Protein AF-A0A2N0P489-F1 (afdb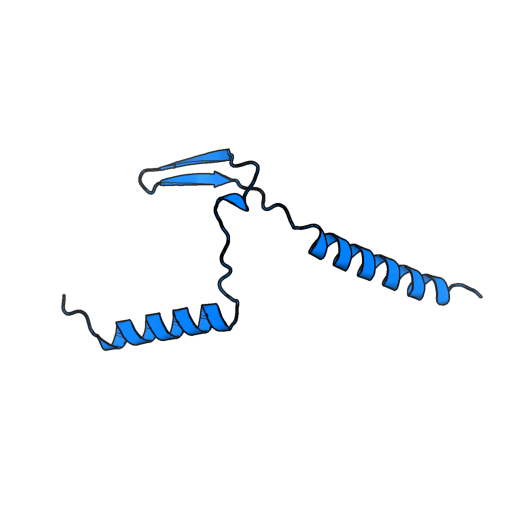_monomer_lite)

Radius of gyration: 22.72 Å; chains: 1; bounding box: 44×43×60 Å

pLDDT: mean 78.78, std 14.66, range [43.53, 96.12]

Organism: NCBI:txid588596

Foldseek 3Di:
DDDPVVVVVVVVVVVVVCVVVVVDDDDDPVQWPPWAFPDQDPVGTDTDTDGDPPCVVVVVVVVVVVVVVVVVVVVPPD

Sequence (78 aa):
MSVNTKDSNHYIDWLEKSITDEHIKYYEYSDFKNIRPIGNSSYGKVNRIRKEIIKEVIEERILQENNEEKYNNFGKRN

Structure (mmCIF, N/CA/C/O backbone):
data_AF-A0A2N0P489-F1
#
_entry.id   AF-A0A2N0P489-F1
#
loop_
_atom_site.group_PDB
_atom_site.id
_atom_site.type_symbol
_atom_site.label_atom_id
_atom_site.label_alt_id
_atom_site.label_comp_id
_atom_site.label_asym_id
_atom_site.label_entity_id
_atom_site.label_seq_id
_atom_site.pdbx_PDB_ins_code
_atom_site.Cartn_x
_atom_site.Cartn_y
_atom_site.Cartn_z
_atom_site.occupancy
_atom_site.B_iso_or_equiv
_atom_site.auth_seq_id
_atom_site.auth_comp_id
_atom_site.auth_asym_id
_atom_site.auth_atom_id
_atom_site.pdbx_PDB_model_num
ATOM 1 N N . MET A 1 1 ? 23.792 -0.635 -24.032 1.00 45.41 1 MET A N 1
ATOM 2 C CA . MET A 1 1 ? 23.018 -1.702 -23.364 1.00 45.41 1 MET A CA 1
ATOM 3 C C . MET A 1 1 ? 21.789 -1.971 -24.210 1.00 45.41 1 MET A C 1
ATOM 5 O O . MET A 1 1 ? 21.010 -1.050 -24.408 1.00 45.41 1 MET A O 1
ATOM 9 N N . SER A 1 2 ? 21.678 -3.164 -24.797 1.00 54.25 2 SER A N 1
ATOM 10 C CA . SER A 1 2 ? 20.487 -3.563 -25.558 1.00 54.25 2 SER A CA 1
ATOM 11 C C . SER A 1 2 ? 19.445 -4.069 -24.563 1.00 54.25 2 SER A C 1
ATOM 13 O O . SER A 1 2 ? 19.739 -5.002 -23.818 1.00 54.25 2 SER A O 1
ATOM 15 N N . VAL A 1 3 ? 18.279 -3.424 -24.490 1.00 60.00 3 VAL A N 1
ATOM 16 C CA . VAL A 1 3 ? 17.158 -3.904 -23.671 1.00 60.00 3 VAL A CA 1
ATOM 17 C C . VAL A 1 3 ? 16.636 -5.171 -24.337 1.00 60.00 3 VAL A C 1
ATOM 19 O O . VAL A 1 3 ? 16.089 -5.125 -25.437 1.00 60.00 3 VAL A O 1
ATOM 22 N N . ASN A 1 4 ? 16.857 -6.313 -23.695 1.00 61.53 4 ASN A N 1
ATOM 23 C CA . ASN A 1 4 ? 16.347 -7.586 -24.167 1.00 61.53 4 ASN A CA 1
ATOM 24 C C . ASN A 1 4 ? 14.838 -7.610 -23.885 1.00 61.53 4 ASN A C 1
ATOM 26 O O . ASN A 1 4 ? 14.400 -7.729 -22.745 1.00 61.53 4 ASN A O 1
ATOM 30 N N . THR A 1 5 ? 14.025 -7.425 -24.922 1.00 60.03 5 THR A N 1
ATOM 31 C CA . THR A 1 5 ? 12.565 -7.253 -24.808 1.00 60.03 5 THR A CA 1
ATOM 32 C C . THR A 1 5 ? 11.844 -8.479 -24.240 1.00 60.03 5 THR A C 1
ATOM 34 O O . THR A 1 5 ? 10.717 -8.356 -23.771 1.00 60.03 5 THR A O 1
ATOM 37 N N . LYS A 1 6 ? 12.500 -9.648 -24.212 1.00 61.56 6 LYS A N 1
ATOM 38 C CA . LYS A 1 6 ? 11.995 -10.860 -23.547 1.00 61.56 6 LYS A CA 1
ATOM 39 C C . LYS A 1 6 ? 11.899 -10.724 -22.027 1.00 61.56 6 LYS A C 1
ATOM 41 O O . LYS A 1 6 ? 10.977 -11.282 -21.442 1.00 61.56 6 LYS A O 1
ATOM 46 N N . ASP A 1 7 ? 12.799 -9.965 -21.406 1.00 62.25 7 ASP A N 1
ATOM 47 C CA . ASP A 1 7 ? 12.821 -9.810 -19.947 1.00 62.25 7 ASP A CA 1
ATOM 48 C C . ASP A 1 7 ? 11.690 -8.883 -19.476 1.00 62.25 7 ASP A C 1
ATOM 50 O O . ASP A 1 7 ? 11.108 -9.092 -18.416 1.00 62.25 7 ASP A O 1
ATOM 54 N N . SER A 1 8 ? 11.309 -7.901 -20.303 1.00 67.94 8 SER A N 1
ATOM 55 C CA . SER A 1 8 ? 10.198 -6.982 -20.020 1.00 67.94 8 SER A 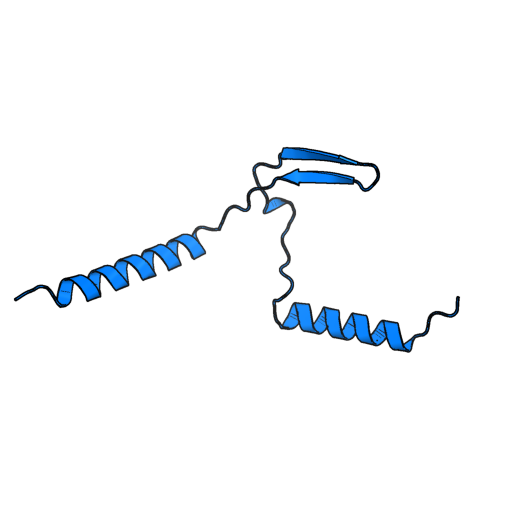CA 1
ATOM 56 C C . SER A 1 8 ? 8.867 -7.715 -19.855 1.00 67.94 8 SER A C 1
ATOM 58 O O . SER A 1 8 ? 8.105 -7.389 -18.948 1.00 67.94 8 SER A O 1
ATOM 60 N N . ASN A 1 9 ? 8.601 -8.714 -20.701 1.00 80.25 9 ASN A N 1
ATOM 61 C CA . ASN A 1 9 ? 7.352 -9.475 -20.642 1.00 80.25 9 ASN A CA 1
ATOM 62 C C . ASN A 1 9 ? 7.272 -10.302 -19.353 1.00 80.25 9 ASN A C 1
ATOM 64 O O . ASN A 1 9 ? 6.237 -10.317 -18.703 1.00 80.25 9 ASN A O 1
ATOM 68 N N . HIS A 1 10 ? 8.389 -10.892 -18.917 1.00 86.19 10 HIS A N 1
ATOM 69 C CA . HIS A 1 10 ? 8.436 -11.672 -17.679 1.00 86.19 10 HIS A CA 1
ATOM 70 C C . HIS A 1 10 ? 8.078 -10.841 -16.434 1.00 86.19 10 HIS A C 1
ATOM 72 O O . HIS A 1 10 ? 7.348 -11.309 -15.562 1.00 86.19 10 HIS A O 1
ATOM 78 N N . TYR A 1 11 ? 8.579 -9.605 -16.328 1.00 88.69 11 TYR A N 1
ATOM 79 C CA . TYR A 1 11 ? 8.253 -8.743 -15.186 1.00 88.69 11 TYR A CA 1
ATOM 80 C C . TYR A 1 11 ? 6.801 -8.256 -15.204 1.00 88.69 11 TYR A C 1
ATOM 82 O O . TYR A 1 11 ? 6.211 -8.103 -14.136 1.00 88.69 11 TYR A O 1
ATOM 90 N N . ILE A 1 12 ? 6.232 -8.035 -16.393 1.00 90.88 12 ILE A N 1
ATOM 91 C CA . ILE A 1 12 ? 4.817 -7.678 -16.554 1.00 90.88 12 ILE A CA 1
ATOM 92 C C . ILE A 1 12 ? 3.937 -8.847 -16.106 1.00 90.88 12 ILE A C 1
ATOM 94 O O . ILE A 1 12 ? 3.108 -8.659 -15.220 1.00 90.88 12 ILE A O 1
ATOM 98 N N . ASP A 1 13 ? 4.194 -10.056 -16.608 1.00 93.25 13 ASP A N 1
ATOM 99 C CA . ASP A 1 13 ? 3.435 -11.258 -1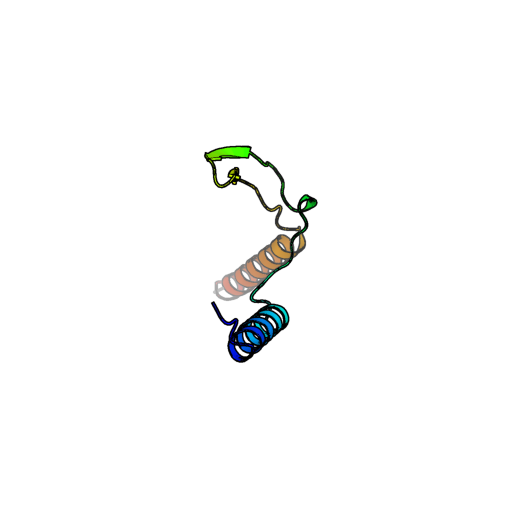6.240 1.00 93.25 13 ASP A CA 1
ATOM 100 C C . ASP A 1 13 ? 3.503 -11.531 -14.726 1.00 93.25 13 ASP A C 1
ATOM 102 O O . ASP A 1 13 ? 2.505 -11.866 -14.084 1.00 93.25 13 ASP A O 1
ATOM 106 N N . TRP A 1 14 ? 4.685 -11.355 -14.122 1.00 93.62 14 TRP A N 1
ATOM 107 C CA . TRP A 1 14 ? 4.863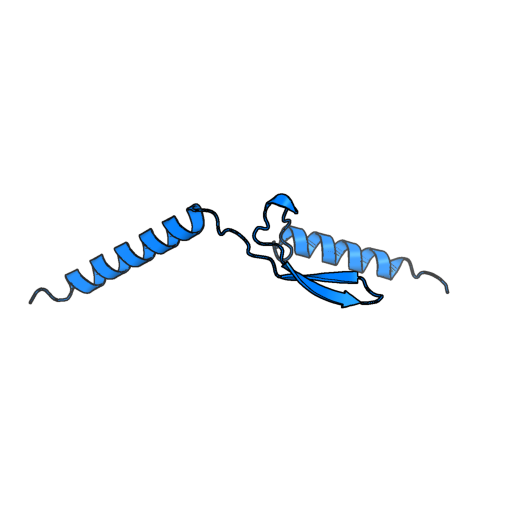 -11.486 -12.675 1.00 93.62 14 TRP A CA 1
ATOM 108 C C . TRP A 1 14 ? 4.061 -10.443 -11.886 1.00 93.62 14 TRP A C 1
ATOM 110 O O . TRP A 1 14 ? 3.460 -10.780 -10.859 1.00 93.62 14 TRP A O 1
ATOM 120 N N . LEU A 1 15 ? 4.048 -9.188 -12.345 1.00 92.12 15 LEU A N 1
ATOM 121 C CA . LEU A 1 15 ? 3.308 -8.109 -11.697 1.00 92.12 15 LEU A CA 1
ATOM 122 C C . LEU A 1 15 ? 1.799 -8.353 -11.787 1.00 92.12 15 LEU A C 1
ATOM 124 O O . LEU A 1 15 ? 1.119 -8.275 -10.766 1.00 92.12 15 LEU A O 1
ATOM 128 N N . GLU A 1 16 ? 1.295 -8.690 -12.976 1.00 93.12 16 GLU A N 1
ATOM 129 C CA . GLU A 1 16 ? -0.121 -8.997 -13.202 1.00 93.12 16 GLU A CA 1
ATOM 130 C C . GLU A 1 16 ? -0.575 -10.151 -12.310 1.00 93.12 16 GLU A C 1
ATOM 132 O O . GLU A 1 16 ? -1.532 -10.003 -11.550 1.00 93.12 16 GLU A O 1
ATOM 137 N N . LYS A 1 17 ? 0.180 -11.255 -12.295 1.00 94.88 17 LYS A N 1
ATOM 138 C CA . LYS A 1 17 ? -0.116 -12.394 -11.426 1.00 94.88 17 LYS A CA 1
ATOM 139 C C . LYS A 1 17 ? -0.103 -12.019 -9.943 1.00 94.88 17 LYS A C 1
ATOM 141 O O . LYS A 1 17 ? -0.969 -12.451 -9.196 1.00 94.88 17 LYS A O 1
ATOM 146 N N . SER A 1 18 ? 0.846 -11.196 -9.501 1.00 94.69 18 SER A N 1
ATOM 147 C CA . SER A 1 18 ? 0.934 -10.778 -8.094 1.00 94.69 18 SER A CA 1
ATOM 148 C C . SER A 1 18 ? -0.230 -9.883 -7.658 1.00 94.69 18 SER A C 1
ATOM 150 O O . SER A 1 18 ? -0.595 -9.890 -6.483 1.00 94.69 18 SER A O 1
ATOM 152 N N . ILE A 1 19 ? -0.808 -9.115 -8.586 1.00 93.12 19 ILE A N 1
ATOM 153 C CA . ILE A 1 19 ? -2.025 -8.332 -8.347 1.00 93.12 19 ILE A CA 1
ATOM 154 C C . ILE A 1 19 ? -3.243 -9.261 -8.308 1.00 93.12 19 ILE A C 1
ATOM 156 O O . ILE A 1 19 ? -4.028 -9.178 -7.367 1.00 93.12 19 ILE A O 1
ATOM 160 N N . THR A 1 20 ? -3.386 -10.159 -9.291 1.00 94.50 20 THR A N 1
ATOM 161 C CA . THR A 1 20 ? -4.499 -11.122 -9.357 1.00 94.50 20 THR A CA 1
ATOM 162 C C . THR A 1 20 ? -4.527 -12.067 -8.156 1.00 94.50 20 THR A C 1
ATOM 164 O O . THR A 1 20 ? -5.600 -12.330 -7.624 1.00 94.50 20 THR A O 1
ATOM 167 N N . ASP A 1 21 ? -3.365 -12.523 -7.691 1.00 95.81 21 ASP A N 1
ATOM 168 C CA . ASP A 1 21 ? -3.225 -13.399 -6.521 1.00 95.81 21 ASP A CA 1
ATOM 169 C C . ASP A 1 21 ? -3.285 -12.619 -5.182 1.00 95.81 21 ASP A C 1
ATOM 171 O O . ASP A 1 21 ? -3.011 -13.179 -4.122 1.00 95.81 21 ASP A O 1
ATOM 175 N N . GLU A 1 22 ? -3.592 -11.314 -5.206 1.00 91.44 22 GLU A N 1
ATOM 176 C CA . GLU A 1 22 ? -3.687 -10.424 -4.033 1.00 91.44 22 GLU A CA 1
ATOM 177 C C . GLU A 1 22 ? -2.415 -10.340 -3.159 1.00 91.44 22 GLU A C 1
ATOM 179 O O . GLU A 1 22 ? -2.444 -9.879 -2.009 1.00 91.44 22 GLU A O 1
ATOM 184 N N . HIS A 1 23 ? -1.261 -10.727 -3.707 1.00 92.81 23 HIS A N 1
ATOM 185 C CA . HIS A 1 23 ? 0.039 -10.573 -3.050 1.00 92.81 23 HIS A CA 1
ATOM 186 C C . HIS A 1 23 ? 0.445 -9.098 -2.919 1.00 92.81 23 HIS A C 1
ATOM 188 O O . HIS A 1 23 ? 1.217 -8.739 -2.026 1.00 92.81 23 HIS A O 1
ATOM 194 N N . ILE A 1 24 ? -0.085 -8.232 -3.788 1.00 89.94 24 ILE A N 1
ATOM 195 C CA . ILE A 1 24 ? 0.110 -6.782 -3.753 1.00 89.94 24 ILE A CA 1
ATOM 196 C C . ILE A 1 24 ? -1.219 -6.118 -3.399 1.00 89.94 24 ILE A C 1
ATOM 198 O O . ILE A 1 24 ? -2.195 -6.219 -4.136 1.00 89.94 24 ILE A O 1
ATOM 202 N N . LYS A 1 25 ? -1.245 -5.396 -2.275 1.00 84.12 25 LYS A N 1
ATOM 203 C CA . LYS A 1 25 ? -2.422 -4.642 -1.826 1.00 84.12 25 LYS A CA 1
ATOM 204 C C . LYS A 1 25 ? -2.235 -3.160 -2.104 1.00 84.12 25 LYS A C 1
ATOM 206 O O . LYS A 1 25 ? -1.222 -2.580 -1.709 1.00 84.12 25 LYS A O 1
ATOM 211 N N . TYR A 1 26 ? -3.224 -2.560 -2.755 1.00 84.38 26 TYR A N 1
ATOM 212 C CA . TYR A 1 26 ? -3.290 -1.118 -2.942 1.00 84.38 26 TYR A CA 1
ATOM 213 C C . TYR A 1 26 ? -3.824 -0.444 -1.672 1.00 84.38 26 TYR A C 1
ATOM 215 O O . TYR A 1 26 ? -4.789 -0.918 -1.075 1.00 84.38 26 TYR A O 1
ATOM 223 N N . TYR A 1 27 ? -3.181 0.651 -1.274 1.00 84.44 27 TYR A N 1
ATOM 224 C CA . TYR A 1 27 ? -3.617 1.522 -0.187 1.00 84.44 27 TYR A CA 1
ATOM 225 C C . TYR A 1 27 ? -3.472 2.963 -0.641 1.00 84.44 27 TYR A C 1
ATOM 227 O O . TYR A 1 27 ? -2.429 3.344 -1.183 1.00 84.44 27 TYR A O 1
ATOM 235 N N . GLU A 1 28 ? -4.490 3.769 -0.388 1.00 88.12 28 GLU A N 1
ATOM 236 C CA . GLU A 1 28 ? -4.385 5.200 -0.586 1.00 88.12 28 GLU A CA 1
ATOM 237 C C . GLU A 1 28 ? -3.531 5.815 0.522 1.00 88.12 28 GLU A C 1
ATOM 239 O O . GLU A 1 28 ? -3.472 5.334 1.654 1.00 88.12 28 GLU A O 1
ATOM 244 N N . TYR A 1 29 ? -2.870 6.934 0.226 1.00 86.06 29 TYR A N 1
ATOM 245 C CA . TYR A 1 29 ? -2.097 7.645 1.245 1.00 86.06 29 TYR A CA 1
ATOM 246 C C . TYR A 1 29 ? -2.972 8.071 2.444 1.00 86.06 29 TYR A C 1
ATOM 248 O O . TYR A 1 29 ? -2.510 8.070 3.586 1.00 86.06 29 TYR A O 1
ATOM 256 N N . SER A 1 30 ? -4.243 8.386 2.180 1.00 86.56 30 SER A N 1
ATOM 257 C CA . SER A 1 30 ? -5.309 8.691 3.146 1.00 86.56 30 SER A CA 1
ATOM 258 C C . SER A 1 30 ? -5.601 7.557 4.134 1.00 86.56 30 SER A C 1
ATOM 260 O O . SER A 1 30 ? -6.064 7.839 5.241 1.00 86.56 30 SER A O 1
ATOM 262 N N . ASP A 1 31 ? -5.296 6.302 3.789 1.00 85.88 31 ASP A N 1
ATOM 263 C CA . ASP A 1 31 ? -5.531 5.134 4.654 1.00 85.88 31 ASP A CA 1
ATOM 26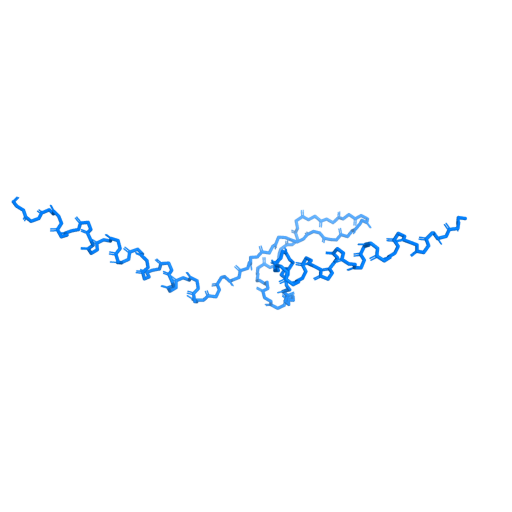4 C C . ASP A 1 31 ? -4.582 5.099 5.861 1.00 85.88 31 ASP A C 1
ATOM 266 O O . ASP A 1 31 ? -4.789 4.378 6.847 1.00 85.88 31 ASP A O 1
ATOM 270 N N . PHE A 1 32 ? -3.506 5.880 5.796 1.00 87.75 32 PHE A N 1
ATOM 271 C CA . PHE A 1 32 ? -2.478 5.922 6.813 1.00 87.75 32 PHE A CA 1
ATOM 272 C C . PHE A 1 32 ? -2.686 7.094 7.767 1.00 87.75 32 PHE A C 1
ATOM 274 O O . PHE A 1 32 ? -2.771 8.258 7.383 1.00 87.75 32 PHE A O 1
ATOM 281 N N . LYS A 1 33 ? -2.687 6.792 9.065 1.00 88.25 33 LYS A N 1
ATOM 282 C CA . LYS A 1 33 ? -2.773 7.786 10.137 1.00 88.25 33 LYS A CA 1
ATOM 283 C C . LYS A 1 33 ? -1.483 7.845 10.934 1.00 88.25 33 LYS A C 1
ATOM 285 O O . LYS A 1 33 ? -0.645 6.946 10.883 1.00 88.25 33 LYS A O 1
ATOM 290 N N . ASN A 1 34 ? -1.348 8.901 11.737 1.00 90.75 34 ASN A N 1
ATOM 291 C CA . ASN A 1 34 ? -0.211 9.080 12.643 1.00 90.75 34 ASN A CA 1
ATOM 292 C C . ASN A 1 34 ? 1.144 8.996 11.912 1.00 90.75 34 ASN A C 1
ATOM 294 O O . ASN A 1 34 ? 2.060 8.309 12.366 1.00 90.75 34 ASN A O 1
ATOM 298 N N . ILE A 1 35 ? 1.237 9.671 10.764 1.00 92.06 35 ILE A N 1
ATOM 299 C CA . ILE A 1 35 ? 2.449 9.744 9.950 1.00 92.06 35 ILE A CA 1
ATOM 300 C C . ILE A 1 35 ? 3.503 10.518 10.744 1.00 92.06 35 ILE A C 1
ATOM 302 O O . ILE A 1 35 ? 3.303 11.683 11.087 1.00 92.06 35 ILE A O 1
ATOM 306 N N . ARG A 1 36 ? 4.613 9.858 11.077 1.00 94.31 36 ARG A N 1
ATOM 307 C CA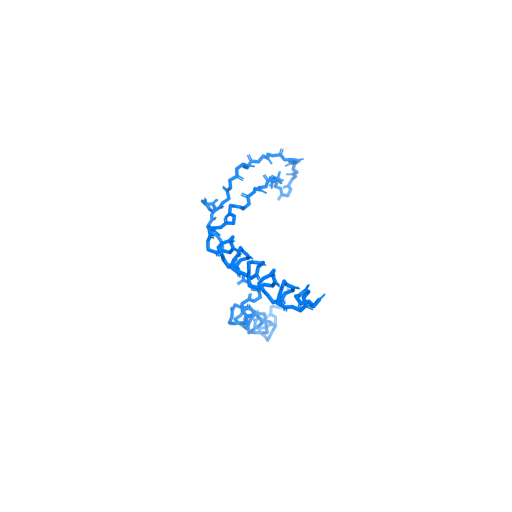 . ARG A 1 36 ? 5.723 10.456 11.825 1.00 94.31 36 ARG A CA 1
ATOM 308 C C . ARG A 1 36 ? 7.040 10.216 11.098 1.00 94.31 36 ARG A C 1
ATOM 310 O O . ARG A 1 36 ? 7.363 9.051 10.861 1.00 94.31 36 ARG A O 1
ATOM 317 N N . PRO A 1 37 ? 7.827 11.259 10.800 1.00 93.19 37 PRO A N 1
ATOM 318 C CA . PRO A 1 37 ? 9.150 11.076 10.225 1.00 93.19 37 PRO A CA 1
ATOM 319 C C . PRO A 1 37 ? 10.051 10.363 11.232 1.00 93.19 37 PRO A C 1
ATOM 321 O O . PRO A 1 37 ? 10.089 10.720 12.408 1.00 93.19 37 PRO A O 1
ATOM 324 N N . ILE A 1 38 ? 10.760 9.341 10.764 1.00 96.12 38 ILE A N 1
ATOM 325 C CA . ILE A 1 38 ? 11.743 8.589 11.559 1.00 96.12 38 ILE A CA 1
ATOM 326 C C . ILE A 1 38 ? 13.138 8.619 10.937 1.00 96.12 38 ILE A C 1
ATOM 328 O O . ILE A 1 38 ? 14.105 8.217 11.573 1.00 96.12 38 ILE A O 1
ATOM 332 N N . GLY A 1 39 ? 13.255 9.114 9.707 1.00 93.88 39 GLY A N 1
ATOM 333 C CA . GLY A 1 39 ? 14.536 9.263 9.043 1.00 93.88 39 GLY A CA 1
ATOM 334 C C . GLY A 1 39 ? 14.420 10.090 7.777 1.00 93.88 39 GLY A C 1
ATOM 335 O O . GLY A 1 39 ? 13.373 10.139 7.128 1.00 93.88 39 GLY A O 1
ATOM 336 N N . ASN A 1 40 ? 15.521 10.739 7.424 1.00 94.94 40 ASN A N 1
ATOM 337 C CA . ASN A 1 40 ? 15.671 11.449 6.168 1.00 94.94 40 ASN A CA 1
ATOM 338 C C . ASN A 1 40 ? 17.032 11.088 5.572 1.00 94.94 40 ASN A C 1
ATOM 340 O O . ASN A 1 40 ? 18.040 11.136 6.273 1.00 94.94 40 ASN A O 1
ATOM 344 N N . SER A 1 41 ? 17.051 10.712 4.299 1.00 89.38 41 SER A N 1
ATOM 345 C CA . SER A 1 41 ? 18.258 10.323 3.567 1.00 89.38 41 SER A CA 1
ATOM 346 C C . SER A 1 41 ? 18.234 10.903 2.152 1.00 89.38 41 SER A C 1
ATOM 348 O O . SER A 1 41 ? 17.214 11.437 1.717 1.00 89.38 41 SER A O 1
ATOM 350 N N . SER A 1 42 ? 19.328 10.747 1.402 1.00 96.06 42 SER A N 1
ATOM 351 C CA . SER A 1 42 ? 19.377 11.086 -0.030 1.00 96.06 42 SER A CA 1
ATOM 352 C C . SER A 1 42 ? 18.385 10.280 -0.876 1.00 96.06 42 SER A C 1
ATOM 354 O O . SER A 1 42 ? 17.961 10.750 -1.925 1.00 96.06 42 SER A O 1
ATOM 356 N N . TYR A 1 43 ? 17.994 9.091 -0.413 1.00 91.19 43 TYR A N 1
ATOM 357 C CA . TYR A 1 43 ? 17.034 8.217 -1.089 1.00 91.19 43 TYR A CA 1
ATOM 358 C C . TYR A 1 43 ? 15.576 8.551 -0.747 1.00 91.19 43 TYR A C 1
ATOM 360 O O . TYR A 1 43 ? 14.661 8.001 -1.354 1.00 91.19 43 TYR A O 1
ATOM 368 N N . GLY A 1 44 ? 15.345 9.452 0.214 1.00 92.69 44 GLY A N 1
ATOM 369 C CA . GLY A 1 44 ? 14.013 9.906 0.597 1.00 92.69 44 GLY A CA 1
ATOM 370 C C . GLY A 1 44 ? 13.766 9.937 2.103 1.00 92.69 44 GLY A C 1
ATOM 371 O O . GLY A 1 44 ? 14.644 9.657 2.930 1.00 92.69 44 GLY A O 1
ATOM 372 N N . LYS A 1 45 ? 12.524 10.297 2.446 1.00 94.44 45 LYS A N 1
ATOM 373 C CA . LYS A 1 45 ? 12.019 10.392 3.820 1.00 94.44 45 LYS A CA 1
ATOM 374 C C . LYS A 1 45 ? 11.351 9.089 4.228 1.00 94.44 45 LYS A C 1
ATOM 376 O O . LYS A 1 45 ? 10.445 8.613 3.548 1.00 94.44 45 LYS A O 1
ATOM 381 N N . VAL A 1 46 ? 11.740 8.572 5.385 1.00 92.31 46 VAL A N 1
ATOM 382 C CA . VAL A 1 46 ? 11.111 7.404 5.996 1.00 92.31 46 VAL A CA 1
ATOM 383 C C . VAL A 1 46 ? 10.143 7.890 7.064 1.00 92.31 46 VAL A C 1
ATOM 385 O O . VAL A 1 46 ? 10.532 8.594 8.000 1.00 92.31 46 VAL A O 1
ATOM 388 N N . ASN A 1 47 ? 8.876 7.505 6.930 1.00 93.06 47 ASN A N 1
ATOM 389 C CA . ASN A 1 47 ? 7.836 7.815 7.899 1.00 93.06 47 ASN A CA 1
ATOM 390 C C . ASN A 1 47 ? 7.282 6.524 8.499 1.00 93.06 47 ASN A C 1
ATOM 392 O O . ASN A 1 47 ? 6.913 5.604 7.774 1.00 93.06 47 ASN A O 1
ATOM 396 N N . ARG A 1 48 ? 7.166 6.480 9.827 1.00 91.56 48 ARG A N 1
ATOM 397 C CA . ARG A 1 48 ? 6.331 5.493 10.504 1.00 91.56 48 ARG A CA 1
ATOM 398 C C . ARG A 1 48 ? 4.875 5.900 10.332 1.00 91.56 48 ARG A C 1
ATOM 400 O O . ARG A 1 48 ? 4.525 7.049 10.591 1.00 91.56 48 ARG A O 1
ATOM 407 N N . ILE A 1 49 ? 4.034 4.944 9.972 1.00 92.56 49 ILE A N 1
ATOM 408 C CA . ILE A 1 49 ? 2.591 5.127 9.824 1.00 92.56 49 ILE A CA 1
ATOM 409 C C . ILE A 1 49 ? 1.844 4.105 10.677 1.00 92.56 49 ILE A C 1
ATOM 411 O O . ILE A 1 49 ? 2.374 3.044 11.007 1.00 92.56 49 ILE A O 1
ATOM 415 N N . ARG A 1 50 ? 0.606 4.424 11.043 1.00 86.44 50 ARG A N 1
ATOM 416 C CA . ARG A 1 50 ? -0.348 3.475 11.608 1.00 86.44 50 ARG A CA 1
ATOM 417 C C . ARG A 1 50 ? -1.468 3.296 10.596 1.00 86.44 50 ARG A C 1
ATOM 419 O O . ARG A 1 50 ? -2.155 4.263 10.279 1.00 86.44 50 ARG A O 1
ATOM 426 N N . LYS A 1 51 ? -1.676 2.068 10.134 1.00 79.56 51 LYS A N 1
ATOM 427 C CA . LYS A 1 51 ? -2.893 1.716 9.406 1.00 79.56 51 LYS A CA 1
ATOM 428 C C . LYS A 1 51 ? -4.030 1.602 10.417 1.00 79.56 51 LYS A C 1
ATOM 430 O O . LYS A 1 51 ? -3.882 0.915 11.428 1.00 79.56 51 LYS A O 1
ATOM 435 N N . GLU A 1 52 ? -5.128 2.309 10.191 1.00 70.94 52 GLU A N 1
ATOM 436 C CA . GLU A 1 52 ? -6.339 2.078 10.972 1.00 70.94 52 GLU A CA 1
ATOM 437 C C . GLU A 1 52 ? -6.981 0.809 10.412 1.00 70.94 52 GLU A C 1
ATOM 439 O O . GLU A 1 52 ? -7.424 0.779 9.267 1.00 70.94 52 GLU A O 1
ATOM 444 N N . ILE A 1 53 ? -6.913 -0.289 11.166 1.00 68.12 53 ILE A N 1
ATOM 445 C CA . ILE A 1 53 ? -7.627 -1.508 10.792 1.00 68.12 53 ILE A CA 1
ATOM 446 C C . ILE A 1 53 ? -9.114 -1.161 10.886 1.00 68.12 53 ILE A C 1
ATOM 448 O O . ILE A 1 53 ? -9.601 -0.804 11.959 1.00 68.12 53 ILE A O 1
ATOM 452 N N . ILE A 1 54 ? -9.793 -1.180 9.737 1.00 61.06 54 ILE A N 1
ATOM 453 C CA . ILE A 1 54 ? -11.218 -0.874 9.618 1.00 61.06 54 ILE A CA 1
ATOM 454 C C . ILE A 1 54 ? -11.989 -1.834 10.527 1.00 61.06 54 ILE A C 1
ATOM 456 O O . ILE A 1 54 ? -11.621 -3.003 10.662 1.00 61.06 54 ILE A O 1
ATOM 460 N N . LYS A 1 55 ? -13.045 -1.308 11.159 1.00 60.03 55 LYS A N 1
ATOM 461 C CA . LYS A 1 55 ? -13.920 -1.992 12.124 1.00 60.03 55 LYS A CA 1
ATOM 462 C C . LYS A 1 55 ? -14.293 -3.425 11.736 1.00 60.03 55 LYS A C 1
ATOM 464 O O . LYS A 1 55 ? -14.400 -4.250 12.624 1.00 60.03 55 LYS A O 1
ATOM 469 N N . GLU A 1 56 ? -14.402 -3.727 10.449 1.00 62.44 56 GLU A N 1
ATOM 470 C CA . GLU A 1 56 ? -14.795 -5.035 9.916 1.00 62.44 56 GLU A CA 1
ATOM 471 C C . GLU A 1 56 ? -13.874 -6.187 10.368 1.00 62.44 56 GLU A C 1
ATOM 473 O O . GLU A 1 56 ? -14.354 -7.179 10.902 1.00 62.44 56 GLU A O 1
ATOM 478 N N . VAL A 1 57 ? -12.544 -6.025 10.317 1.00 68.31 57 VAL A N 1
ATOM 479 C CA . VAL A 1 57 ? -11.606 -7.057 10.823 1.00 68.31 57 VAL A CA 1
ATOM 480 C C . VAL A 1 57 ? -11.699 -7.200 12.347 1.00 68.31 57 VAL A C 1
ATOM 482 O O . VAL A 1 57 ? -11.447 -8.270 12.901 1.00 68.31 57 VAL A O 1
ATOM 485 N N . ILE A 1 58 ? -12.027 -6.110 13.046 1.00 69.12 58 ILE A N 1
ATOM 486 C CA . ILE A 1 58 ? -12.222 -6.132 14.500 1.00 69.12 58 ILE A CA 1
ATOM 487 C C . ILE A 1 58 ? -13.529 -6.863 14.832 1.00 69.12 58 ILE A C 1
ATOM 489 O O . ILE A 1 58 ? -13.538 -7.690 15.736 1.00 69.12 58 ILE A O 1
ATOM 493 N N . GLU A 1 59 ? -14.600 -6.617 14.081 1.00 71.19 59 GLU A N 1
ATOM 494 C CA . GLU A 1 59 ? -15.890 -7.294 14.224 1.00 71.19 59 GLU A CA 1
ATOM 495 C C . GLU A 1 59 ? -15.770 -8.796 13.934 1.00 71.19 59 GLU A C 1
ATOM 497 O O . GLU A 1 59 ? -16.236 -9.599 14.740 1.00 71.19 59 GLU A O 1
ATOM 502 N N . GLU A 1 60 ? -15.069 -9.199 12.870 1.00 75.62 60 GLU A N 1
ATOM 503 C CA . GLU A 1 60 ? -14.804 -10.612 12.567 1.00 75.62 60 GLU A CA 1
ATOM 504 C C . GLU A 1 60 ? -14.027 -11.316 13.684 1.00 75.62 60 GLU A C 1
ATOM 506 O O . GLU A 1 60 ? -14.405 -12.412 14.102 1.00 75.62 60 GLU A O 1
ATOM 511 N N . ARG A 1 61 ? -12.969 -10.683 14.211 1.00 77.06 61 ARG A N 1
ATOM 512 C CA . ARG A 1 61 ? -12.198 -11.242 15.334 1.00 77.06 61 ARG A CA 1
ATOM 513 C C . ARG A 1 61 ? -13.039 -11.364 16.601 1.00 77.06 61 ARG A C 1
ATOM 515 O O . ARG A 1 61 ? -13.020 -12.413 17.235 1.00 77.06 61 ARG A O 1
ATOM 522 N N . ILE A 1 62 ? -13.828 -10.340 16.927 1.00 76.31 62 ILE A N 1
ATOM 523 C CA . ILE A 1 62 ? -14.736 -10.359 18.082 1.00 76.31 62 ILE A CA 1
ATOM 524 C C . ILE A 1 62 ? -15.791 -11.466 17.926 1.00 76.31 62 ILE A C 1
ATOM 526 O O . ILE A 1 62 ? -16.119 -12.149 18.895 1.00 76.31 62 ILE A O 1
ATOM 530 N N . LEU A 1 63 ? -16.333 -11.683 16.725 1.00 77.12 63 LEU A N 1
ATOM 531 C CA . LEU A 1 63 ? -17.295 -12.760 16.471 1.00 77.12 63 LEU A CA 1
ATOM 532 C C . LEU A 1 63 ? -16.658 -14.153 16.593 1.00 77.12 63 LEU A C 1
ATOM 534 O O . LEU A 1 63 ? -17.306 -15.071 17.097 1.00 77.12 63 LEU A O 1
ATOM 538 N N . GLN A 1 64 ? -15.407 -14.324 16.162 1.00 78.06 64 GLN A N 1
ATOM 539 C CA . GLN A 1 64 ? -14.673 -15.586 16.310 1.00 78.06 64 GLN A CA 1
ATOM 540 C C . GLN A 1 64 ? -14.400 -15.910 17.787 1.00 78.06 64 GLN A C 1
ATOM 542 O O . GLN A 1 64 ? -14.754 -16.998 18.239 1.00 78.06 64 GLN A O 1
ATOM 547 N N . GLU A 1 65 ? -13.894 -14.946 18.561 1.00 78.56 65 GLU A N 1
ATOM 548 C CA . GLU A 1 65 ? -13.607 -15.106 19.997 1.00 78.56 65 GLU A CA 1
ATOM 549 C C . GLU A 1 65 ? -14.872 -15.448 20.809 1.00 78.56 65 GLU A C 1
ATOM 551 O O . GLU A 1 65 ? -14.876 -16.387 21.610 1.00 78.56 65 GLU A O 1
ATOM 556 N N . ASN A 1 66 ? -15.991 -14.762 20.541 1.00 72.75 66 ASN A N 1
ATOM 557 C CA . ASN A 1 66 ? -17.269 -15.038 21.212 1.00 72.75 66 ASN A CA 1
ATOM 558 C C . ASN A 1 66 ? -17.851 -16.419 20.859 1.00 72.75 66 ASN A C 1
ATOM 560 O O . ASN A 1 66 ? -18.526 -17.048 21.681 1.00 72.75 66 ASN A O 1
ATOM 564 N N . ASN A 1 67 ? -17.611 -16.911 19.641 1.00 68.69 67 ASN A N 1
ATOM 565 C CA . ASN A 1 67 ? -18.037 -18.252 19.255 1.00 68.69 67 ASN A CA 1
ATOM 566 C C . ASN A 1 67 ? -17.199 -19.328 19.962 1.00 68.69 67 ASN A C 1
ATOM 568 O O . ASN A 1 67 ? -17.769 -20.306 20.443 1.00 68.69 67 ASN A O 1
ATOM 572 N N . GLU A 1 68 ? -15.885 -19.146 20.096 1.00 68.19 68 GLU A N 1
ATOM 573 C CA . GLU A 1 68 ? -15.004 -20.094 20.794 1.00 68.19 68 GLU A CA 1
ATOM 574 C C . GLU A 1 68 ? -15.319 -20.212 22.297 1.00 68.19 68 GLU A C 1
ATOM 576 O O . GLU A 1 68 ? -15.410 -21.326 22.825 1.00 68.19 68 GLU A O 1
ATOM 581 N N . GLU A 1 69 ? -15.582 -19.098 22.992 1.00 66.81 69 GLU A N 1
ATOM 582 C CA . GLU A 1 69 ? -16.009 -19.124 24.402 1.00 66.81 69 GLU A CA 1
ATOM 583 C C . GLU A 1 69 ? -17.330 -19.877 24.604 1.00 66.81 69 GLU A C 1
ATOM 585 O O . GLU A 1 69 ? -17.492 -20.630 25.574 1.00 66.81 69 GLU A O 1
ATOM 590 N N . LYS A 1 70 ? -18.277 -19.729 23.670 1.00 61.53 70 LYS A N 1
ATOM 591 C CA . LYS A 1 70 ? -19.560 -20.439 23.710 1.00 61.53 70 LYS A CA 1
ATOM 592 C C . LYS A 1 70 ? -19.377 -21.958 23.640 1.00 61.53 70 LYS A C 1
ATOM 594 O O . LYS A 1 70 ? -20.067 -22.679 24.366 1.00 61.53 70 LYS A O 1
ATOM 599 N N . TYR A 1 71 ? -18.452 -22.451 22.814 1.00 57.59 71 TYR A N 1
ATOM 600 C CA . TYR A 1 71 ? -18.156 -23.886 22.716 1.00 57.59 71 TYR A CA 1
ATOM 601 C C . TYR A 1 71 ? -17.396 -24.407 23.943 1.00 57.59 71 TYR A C 1
ATOM 603 O O . TYR A 1 71 ? -17.755 -25.453 24.488 1.00 57.59 71 TYR A O 1
ATOM 611 N N . ASN A 1 72 ? -16.422 -23.650 24.450 1.00 61.41 72 ASN A N 1
ATOM 612 C CA . ASN A 1 72 ? -15.618 -24.053 25.609 1.00 61.41 72 ASN A CA 1
ATOM 613 C C . ASN A 1 72 ? -16.423 -24.108 26.921 1.00 61.41 72 ASN A C 1
ATOM 615 O O . ASN A 1 72 ? -16.142 -24.936 27.791 1.00 61.41 72 ASN A O 1
ATOM 619 N N . ASN A 1 73 ? -17.470 -23.289 27.053 1.00 59.66 73 ASN A N 1
ATOM 620 C CA . ASN A 1 73 ? -18.365 -23.297 28.215 1.00 59.66 73 ASN A CA 1
ATOM 621 C C . ASN A 1 73 ? -19.487 -24.351 28.134 1.00 59.66 73 ASN A C 1
ATOM 623 O O . ASN A 1 73 ? -20.138 -24.641 29.140 1.00 59.66 73 ASN A O 1
ATOM 627 N N . PHE A 1 74 ? -19.719 -24.967 26.969 1.00 57.22 74 PHE A N 1
ATOM 628 C CA . PHE A 1 74 ? -20.700 -26.050 26.827 1.00 57.22 74 PHE A CA 1
ATOM 629 C C . PHE A 1 74 ? -20.183 -27.382 27.398 1.00 57.22 74 PHE A C 1
ATOM 631 O O . PHE A 1 74 ? -20.969 -28.160 27.929 1.00 57.22 74 PHE A O 1
ATOM 638 N N . GLY A 1 75 ? -18.865 -27.614 27.356 1.00 56.69 75 GLY A N 1
ATOM 639 C CA . GLY A 1 75 ? -18.222 -28.841 27.850 1.00 56.69 75 GLY A CA 1
ATOM 640 C C . GLY A 1 75 ? -17.929 -28.888 29.357 1.00 56.69 75 GLY A C 1
ATOM 641 O O . GLY A 1 75 ? -17.487 -29.922 29.845 1.00 56.69 75 GLY A O 1
ATOM 642 N N . LYS A 1 76 ? -18.161 -27.797 30.104 1.00 56.91 76 LYS A N 1
ATOM 643 C CA . LYS A 1 76 ? -17.868 -27.699 31.552 1.00 56.91 76 LYS A CA 1
ATOM 644 C C . LYS A 1 76 ? -19.097 -27.787 32.465 1.00 56.91 76 LYS A C 1
ATOM 646 O O . LYS A 1 76 ? -18.982 -27.567 33.666 1.00 56.91 76 LYS A O 1
ATOM 651 N N . ARG A 1 77 ? -20.274 -28.102 31.917 1.00 51.31 77 ARG A N 1
ATOM 652 C CA . ARG A 1 77 ? -21.482 -28.400 32.699 1.00 51.31 77 ARG A CA 1
ATOM 653 C C . ARG A 1 77 ? -21.562 -29.905 32.956 1.00 51.31 77 ARG A C 1
ATOM 655 O O . ARG A 1 77 ? -22.271 -30.586 32.230 1.00 51.31 77 ARG A O 1
ATOM 662 N N . ASN A 1 78 ? -20.807 -30.393 33.939 1.00 43.53 78 ASN A N 1
ATOM 663 C CA . ASN A 1 78 ? -21.015 -31.675 34.623 1.00 43.53 78 ASN A CA 1
ATOM 664 C C . ASN A 1 78 ? -20.611 -31.506 36.085 1.00 43.53 78 ASN A C 1
ATOM 666 O O . ASN A 1 78 ? -19.455 -31.081 36.308 1.00 43.53 78 ASN A O 1
#

Secondary structure (DSSP, 8-state):
----HHHHHHHHHHHHHHHHTT-S----GGGEEEEEEEEEETTEEEEEEEE---HHHHHHHHHHHHHHHHHHHHTT--